Protein AF-A0A6G3U8G8-F1 (afdb_monomer_lite)

Sequence (56 aa):
MGATTGPVWGRREQQDFRSRVRGTLLGVALGDALGAPVAALTTDAIREAHGAAGVV

InterPro domains:
  IPR036705 ADP-ribosylation/Crystallin J1 superfamily [G3DSA:1.10.4080.10] (8-55)
  IPR036705 ADP-ribosylation/Crystallin J1 superfamily [SSF101478] (16-53)

Structure (mmCIF, N/CA/C/O backbone):
data_AF-A0A6G3U8G8-F1
#
_entry.id   AF-A0A6G3U8G8-F1
#
loop_
_atom_site.group_PDB
_atom_site.id
_atom_site.type_symbol
_atom_site.label_atom_id
_atom_site.label_alt_id
_atom_site.label_comp_id
_atom_site.label_asym_id
_atom_site.label_entity_id
_atom_site.label_seq_id
_atom_site.pdbx_PDB_ins_code
_atom_site.Cartn_x
_atom_site.Cartn_y
_atom_site.Cartn_z
_atom_site.occupancy
_atom_site.B_iso_or_equiv
_atom_site.auth_seq_id
_atom_site.auth_comp_id
_atom_site.auth_asym_id
_atom_site.auth_atom_id
_atom_site.pdbx_PDB_model_num
ATOM 1 N N . MET A 1 1 ? 8.082 -16.876 -41.015 1.00 44.44 1 MET A N 1
ATOM 2 C CA . MET A 1 1 ? 8.949 -16.570 -39.858 1.00 44.44 1 MET A CA 1
ATOM 3 C C . MET A 1 1 ? 9.112 -15.053 -39.808 1.00 44.44 1 MET A C 1
ATOM 5 O O . MET A 1 1 ? 9.988 -14.516 -40.467 1.00 44.44 1 MET A O 1
ATOM 9 N N . GLY A 1 2 ? 8.159 -14.350 -39.186 1.00 51.56 2 GLY A N 1
ATOM 10 C CA . GLY A 1 2 ? 8.146 -12.886 -39.162 1.00 51.56 2 GLY A CA 1
ATOM 11 C C . GLY A 1 2 ? 9.083 -12.382 -38.076 1.00 51.56 2 GLY A C 1
ATOM 12 O O . GLY A 1 2 ? 8.852 -12.661 -36.903 1.00 51.56 2 GLY A O 1
ATOM 13 N N . ALA A 1 3 ? 10.150 -11.687 -38.465 1.00 58.19 3 ALA A N 1
ATOM 14 C CA . ALA A 1 3 ? 10.968 -10.945 -37.521 1.00 58.19 3 ALA A CA 1
ATOM 15 C C . ALA A 1 3 ? 10.062 -9.939 -36.801 1.00 58.19 3 ALA A C 1
ATOM 17 O O . ALA A 1 3 ? 9.355 -9.167 -37.447 1.00 58.19 3 ALA A O 1
ATOM 18 N N . THR A 1 4 ? 10.046 -9.972 -35.472 1.00 57.28 4 THR A N 1
ATOM 19 C CA . THR A 1 4 ? 9.384 -8.960 -34.650 1.00 57.28 4 THR A CA 1
ATOM 20 C C . THR A 1 4 ? 10.016 -7.604 -34.948 1.00 57.28 4 THR A C 1
ATOM 22 O O . THR A 1 4 ? 11.042 -7.257 -34.366 1.00 57.28 4 THR A O 1
ATOM 25 N N . THR A 1 5 ? 9.412 -6.827 -35.847 1.00 59.84 5 THR A N 1
ATOM 26 C CA . THR A 1 5 ? 9.719 -5.408 -36.078 1.00 59.84 5 THR A CA 1
ATOM 27 C C . THR A 1 5 ? 9.139 -4.572 -34.935 1.00 59.84 5 THR A C 1
ATOM 29 O O . THR A 1 5 ? 8.299 -3.700 -35.140 1.00 59.84 5 THR A O 1
ATOM 32 N N . GLY A 1 6 ? 9.523 -4.904 -33.702 1.00 63.31 6 GLY A N 1
ATOM 33 C CA . GLY A 1 6 ? 9.307 -4.041 -32.548 1.00 63.31 6 GLY A CA 1
ATOM 34 C C . GLY A 1 6 ? 10.354 -2.924 -32.539 1.00 63.31 6 GLY A C 1
ATOM 35 O O . GLY A 1 6 ? 11.419 -3.092 -33.142 1.00 63.31 6 GLY A O 1
ATOM 36 N N . PRO A 1 7 ? 10.083 -1.786 -31.878 1.00 61.69 7 PRO A N 1
ATOM 37 C CA . PRO A 1 7 ? 11.084 -0.741 -31.705 1.00 61.69 7 PRO A CA 1
ATOM 38 C C . PRO A 1 7 ? 12.375 -1.347 -31.139 1.00 61.69 7 PRO A C 1
ATOM 40 O O . PRO A 1 7 ? 12.343 -2.100 -30.164 1.00 61.69 7 PRO A O 1
ATOM 43 N N . VAL A 1 8 ? 13.513 -1.050 -31.776 1.00 67.69 8 VAL A N 1
ATOM 44 C CA . VAL A 1 8 ? 14.834 -1.480 -31.302 1.00 67.69 8 VAL A CA 1
ATOM 45 C C . VAL A 1 8 ? 15.165 -0.652 -30.068 1.00 67.69 8 VAL A C 1
ATOM 47 O O . VAL A 1 8 ? 15.792 0.400 -30.153 1.00 67.69 8 VAL A O 1
ATOM 50 N N . TRP A 1 9 ? 14.681 -1.105 -28.915 1.00 75.81 9 TRP A N 1
ATOM 51 C CA . TRP A 1 9 ? 14.962 -0.459 -27.644 1.00 75.81 9 TRP A CA 1
ATOM 52 C C . TRP A 1 9 ? 16.424 -0.647 -27.255 1.00 75.81 9 TRP A C 1
ATOM 54 O O . TRP A 1 9 ? 16.946 -1.772 -27.205 1.00 75.81 9 TRP A O 1
ATOM 64 N N . GLY A 1 10 ? 17.077 0.456 -26.898 1.00 86.06 10 GLY A N 1
ATOM 65 C CA . GLY A 1 10 ? 18.396 0.415 -26.282 1.00 86.06 10 GLY A CA 1
ATOM 66 C C . GLY A 1 10 ? 18.354 -0.393 -24.982 1.00 86.06 10 GLY A C 1
ATOM 67 O O . GLY A 1 10 ? 17.324 -0.475 -24.311 1.00 86.06 10 GLY A O 1
ATOM 68 N N . ARG A 1 11 ? 19.483 -0.990 -24.570 1.00 88.19 11 ARG A N 1
ATOM 69 C CA . ARG A 1 11 ? 19.532 -1.793 -23.327 1.00 88.19 11 ARG A CA 1
ATOM 70 C C . ARG A 1 11 ? 18.990 -1.034 -22.111 1.00 88.19 11 ARG A C 1
ATOM 72 O O . ARG A 1 11 ? 18.367 -1.647 -21.255 1.00 88.19 11 ARG A O 1
ATOM 79 N N . ARG A 1 12 ? 19.208 0.284 -22.048 1.00 91.31 12 ARG A N 1
ATOM 80 C CA . ARG A 1 12 ? 18.680 1.148 -20.985 1.00 91.31 12 ARG A CA 1
ATOM 81 C C . ARG A 1 12 ? 17.150 1.149 -20.958 1.00 91.31 12 ARG A C 1
ATOM 83 O O . ARG A 1 12 ? 16.575 0.853 -19.923 1.00 91.31 12 ARG A O 1
ATOM 90 N N . GLU A 1 13 ? 16.510 1.400 -22.094 1.00 91.50 13 GLU A N 1
ATOM 91 C CA . GLU A 1 13 ? 15.047 1.451 -22.217 1.00 91.50 13 GLU A CA 1
ATOM 92 C C . GLU A 1 13 ? 14.410 0.104 -21.862 1.00 91.50 13 GLU A C 1
ATOM 94 O O . GLU A 1 13 ? 13.410 0.051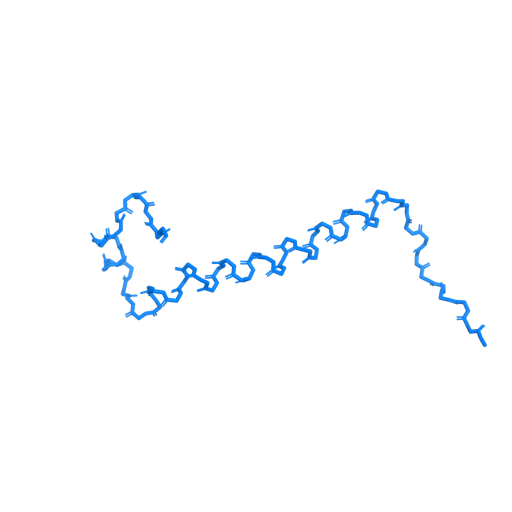 -21.147 1.00 91.50 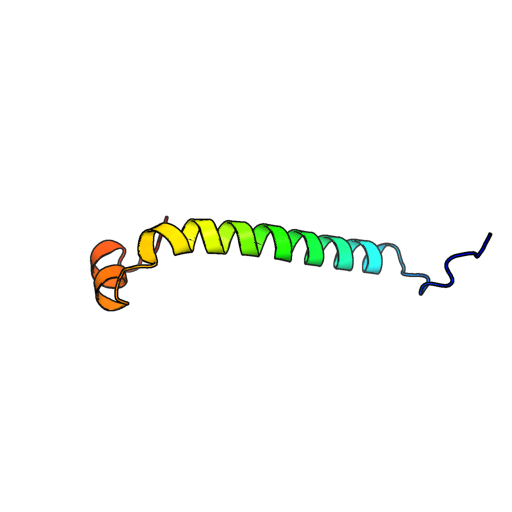13 GLU A O 1
ATOM 99 N N . GLN A 1 14 ? 15.039 -1.000 -22.281 1.00 91.19 14 GLN A N 1
ATOM 100 C CA . GLN A 1 14 ? 14.587 -2.343 -21.918 1.00 91.19 14 GLN A CA 1
ATOM 101 C C . GLN A 1 14 ? 14.672 -2.591 -20.407 1.00 91.19 14 GLN A C 1
ATOM 103 O O . GLN A 1 14 ? 13.771 -3.204 -19.831 1.00 91.19 14 GLN A O 1
ATOM 108 N N . GLN A 1 15 ? 15.736 -2.126 -19.746 1.00 92.38 15 GLN A N 1
ATOM 109 C CA . GLN A 1 15 ? 15.859 -2.265 -18.294 1.00 92.38 15 GLN A CA 1
ATOM 110 C C . GLN A 1 15 ? 14.889 -1.347 -17.551 1.00 92.38 15 GLN A C 1
ATOM 112 O O . GLN A 1 15 ? 14.261 -1.809 -16.602 1.00 92.38 15 GLN A O 1
ATOM 117 N N . ASP A 1 16 ? 14.693 -0.111 -18.011 1.00 95.25 16 ASP A N 1
ATOM 118 C CA . ASP A 1 16 ? 13.723 0.825 -17.434 1.00 95.25 16 ASP A CA 1
ATOM 119 C C . ASP A 1 16 ? 12.301 0.254 -17.521 1.00 95.25 16 ASP A C 1
ATOM 121 O O . ASP A 1 16 ? 11.568 0.248 -16.528 1.00 95.25 16 ASP A O 1
ATOM 125 N N . PHE A 1 17 ? 11.933 -0.317 -18.673 1.00 94.81 17 PHE A N 1
ATOM 126 C CA . PHE A 1 17 ? 10.654 -0.999 -18.853 1.00 94.81 17 PHE A CA 1
ATOM 127 C C . PHE A 1 17 ? 10.497 -2.178 -17.886 1.00 94.81 17 PHE A C 1
ATOM 129 O O . PHE A 1 17 ? 9.506 -2.258 -17.159 1.00 94.81 17 PHE A O 1
ATOM 136 N N . ARG A 1 18 ? 11.494 -3.069 -17.808 1.00 95.25 18 ARG A N 1
ATOM 137 C CA . ARG A 1 18 ? 11.459 -4.223 -16.891 1.00 95.25 18 ARG A CA 1
ATOM 138 C C . ARG A 1 18 ? 11.391 -3.795 -15.428 1.00 95.25 18 ARG A C 1
ATOM 140 O O . ARG A 1 18 ? 10.704 -4.451 -14.647 1.00 95.25 18 ARG A O 1
ATOM 147 N N . SER A 1 19 ? 12.084 -2.719 -15.061 1.00 97.50 19 SER A N 1
ATOM 148 C CA . SER A 1 19 ? 12.049 -2.164 -13.708 1.00 97.50 19 SER A CA 1
ATOM 149 C C . SER A 1 19 ? 10.653 -1.651 -13.365 1.00 97.50 19 SER A C 1
ATOM 151 O O . SER A 1 19 ? 10.128 -1.985 -12.307 1.00 97.50 19 SER A O 1
ATOM 153 N N . ARG A 1 20 ? 10.001 -0.933 -14.292 1.00 97.88 20 ARG A N 1
ATOM 154 C CA . ARG A 1 20 ? 8.617 -0.463 -14.118 1.00 97.88 20 ARG A CA 1
ATOM 155 C C . ARG A 1 20 ? 7.632 -1.618 -13.993 1.00 97.88 20 ARG A C 1
ATOM 157 O O . ARG A 1 20 ? 6.862 -1.630 -13.045 1.00 97.88 20 ARG A O 1
ATOM 164 N N . VAL A 1 21 ? 7.702 -2.613 -14.880 1.00 98.25 21 VAL A N 1
ATOM 165 C CA . VAL A 1 21 ? 6.814 -3.788 -14.823 1.00 98.25 21 VAL A CA 1
ATOM 166 C C . VAL A 1 21 ? 6.955 -4.517 -13.486 1.00 98.25 21 VAL A C 1
ATOM 168 O O . VAL A 1 21 ? 5.956 -4.804 -12.831 1.00 98.25 21 VAL A O 1
ATOM 171 N N . ARG A 1 22 ? 8.190 -4.777 -13.043 1.00 98.31 22 ARG A N 1
ATOM 172 C CA . ARG A 1 22 ? 8.439 -5.405 -11.736 1.00 98.31 22 ARG A CA 1
ATOM 173 C C . ARG A 1 22 ? 7.929 -4.542 -10.588 1.00 98.31 22 ARG A C 1
ATOM 175 O O . ARG A 1 22 ? 7.284 -5.070 -9.692 1.00 98.31 22 ARG A O 1
ATOM 182 N N . GLY A 1 23 ? 8.192 -3.238 -10.638 1.00 98.44 23 GLY A N 1
ATOM 183 C CA . GLY A 1 23 ? 7.711 -2.277 -9.651 1.00 98.44 23 GLY A CA 1
ATOM 184 C C . GLY A 1 23 ? 6.188 -2.260 -9.550 1.00 98.44 23 GLY A C 1
ATOM 185 O O . GLY A 1 23 ? 5.665 -2.258 -8.445 1.00 98.44 23 GLY A O 1
ATOM 186 N N . THR A 1 24 ? 5.471 -2.333 -10.673 1.00 98.56 24 THR A N 1
ATOM 187 C CA . THR A 1 24 ? 4.006 -2.430 -10.684 1.00 98.56 24 THR A CA 1
ATOM 188 C C . THR A 1 24 ? 3.524 -3.731 -10.052 1.00 98.56 24 THR A C 1
ATOM 190 O O . THR A 1 24 ? 2.667 -3.688 -9.178 1.00 98.56 24 THR A O 1
ATOM 193 N N . LEU A 1 25 ? 4.081 -4.880 -10.448 1.00 98.62 25 LEU A N 1
ATOM 194 C CA . LEU A 1 25 ? 3.661 -6.178 -9.906 1.00 98.62 25 LEU A CA 1
ATOM 195 C C . LEU A 1 25 ? 3.909 -6.271 -8.395 1.00 98.62 25 LEU A C 1
ATOM 197 O O . LEU A 1 25 ? 3.032 -6.699 -7.648 1.00 98.62 25 LEU A O 1
ATOM 201 N N . LEU A 1 26 ? 5.082 -5.824 -7.942 1.00 98.56 26 LEU A N 1
ATOM 202 C CA . LEU A 1 26 ? 5.413 -5.775 -6.519 1.00 98.56 26 LEU A CA 1
ATOM 203 C C . LEU A 1 26 ? 4.561 -4.746 -5.775 1.00 98.56 26 LEU A C 1
ATOM 205 O O . LEU A 1 26 ? 4.077 -5.039 -4.691 1.00 98.56 26 LEU A O 1
ATOM 209 N N . GLY A 1 27 ? 4.346 -3.567 -6.357 1.00 98.00 27 GLY A N 1
ATOM 210 C CA . GLY A 1 27 ? 3.530 -2.513 -5.761 1.00 98.00 27 GLY A CA 1
ATOM 211 C C . GLY A 1 27 ? 2.078 -2.939 -5.554 1.00 98.00 27 GLY A C 1
ATOM 212 O O . GLY A 1 27 ? 1.509 -2.634 -4.513 1.00 98.00 27 GLY A O 1
ATOM 213 N N . VAL A 1 28 ? 1.504 -3.699 -6.493 1.00 98.56 28 VAL A N 1
ATOM 214 C CA . VAL A 1 28 ? 0.167 -4.291 -6.332 1.00 98.56 28 VAL A CA 1
ATOM 215 C C . VAL A 1 28 ? 0.152 -5.289 -5.176 1.00 98.56 28 VAL A C 1
ATOM 217 O O . VAL A 1 28 ? -0.697 -5.173 -4.300 1.00 98.56 28 VAL A O 1
ATOM 220 N N . ALA A 1 29 ? 1.101 -6.229 -5.139 1.00 98.31 29 ALA A N 1
ATOM 221 C CA . ALA A 1 29 ? 1.163 -7.231 -4.073 1.00 98.31 29 ALA A CA 1
ATOM 222 C C . ALA A 1 29 ? 1.362 -6.597 -2.683 1.00 98.31 29 ALA A C 1
ATOM 224 O O . ALA A 1 29 ? 0.718 -6.998 -1.720 1.00 98.31 29 ALA A O 1
ATOM 225 N N . LEU A 1 30 ? 2.223 -5.579 -2.586 1.00 97.62 30 LEU A N 1
ATOM 226 C CA . LEU A 1 30 ? 2.439 -4.821 -1.352 1.00 97.62 30 LEU A CA 1
ATOM 227 C C . LEU A 1 30 ? 1.196 -4.025 -0.950 1.00 97.62 30 LEU A C 1
ATOM 229 O O . LEU A 1 30 ? 0.833 -4.016 0.221 1.00 97.62 30 LEU A O 1
ATOM 233 N N . GLY A 1 31 ? 0.540 -3.369 -1.908 1.00 96.38 31 GLY A N 1
ATOM 234 C CA . GLY A 1 31 ? -0.679 -2.606 -1.657 1.00 96.3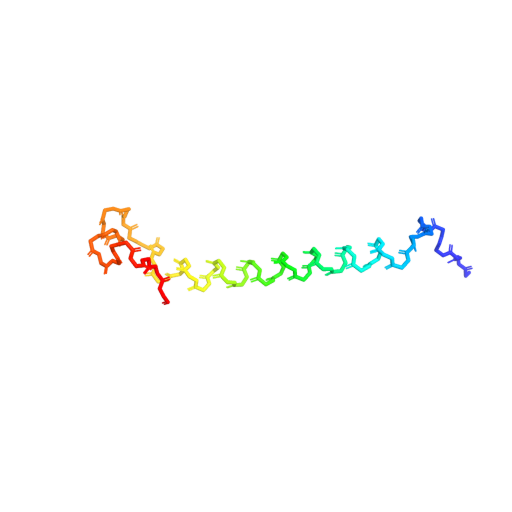8 31 GLY A CA 1
ATOM 235 C C . GLY A 1 31 ? -1.818 -3.482 -1.143 1.00 96.38 31 GLY A C 1
ATOM 236 O O . GLY A 1 31 ? -2.500 -3.089 -0.202 1.00 96.38 31 GLY A O 1
ATOM 237 N N . ASP A 1 32 ? -1.985 -4.677 -1.707 1.00 98.00 32 ASP A N 1
ATOM 238 C CA . ASP A 1 32 ? -2.969 -5.654 -1.236 1.00 98.00 32 ASP A CA 1
ATOM 239 C C . ASP A 1 32 ? -2.637 -6.149 0.179 1.00 98.00 32 ASP A C 1
ATOM 241 O O . ASP A 1 32 ? -3.481 -6.079 1.070 1.00 98.00 32 ASP A O 1
ATOM 245 N N . ALA A 1 33 ? -1.382 -6.538 0.428 1.00 97.12 33 ALA A N 1
ATOM 246 C CA . ALA A 1 33 ? -0.943 -7.010 1.741 1.00 97.12 33 ALA A CA 1
ATOM 247 C C . ALA A 1 33 ? -1.114 -5.953 2.848 1.00 97.12 33 ALA A C 1
ATOM 249 O O . ALA A 1 33 ? -1.549 -6.286 3.948 1.00 97.12 33 ALA A O 1
ATOM 250 N N . LEU A 1 34 ? -0.805 -4.685 2.559 1.00 95.69 34 LEU A N 1
ATOM 251 C CA . LEU A 1 34 ? -0.971 -3.578 3.508 1.00 95.69 34 LEU A CA 1
ATOM 252 C C . LEU A 1 34 ? -2.430 -3.111 3.620 1.00 95.69 34 LEU A C 1
ATOM 254 O O . LEU A 1 34 ? -2.847 -2.629 4.669 1.00 95.69 34 LEU A O 1
ATOM 258 N N . GLY A 1 35 ? -3.215 -3.230 2.549 1.00 96.00 35 GLY A N 1
ATOM 259 C CA . GLY A 1 35 ? -4.611 -2.798 2.517 1.00 96.00 35 GLY A CA 1
ATOM 260 C C . GLY A 1 35 ? -5.576 -3.799 3.154 1.00 96.00 35 GLY A C 1
ATOM 261 O O . GLY A 1 35 ? -6.542 -3.391 3.798 1.00 96.00 35 GLY A O 1
ATOM 262 N N . ALA A 1 36 ? -5.318 -5.101 3.016 1.00 97.19 36 ALA A N 1
ATOM 263 C CA . ALA A 1 36 ? -6.227 -6.155 3.463 1.00 97.19 36 ALA A CA 1
ATOM 264 C C . ALA A 1 36 ? -6.577 -6.096 4.967 1.00 97.19 36 ALA A C 1
ATOM 266 O O . ALA A 1 36 ? -7.765 -6.194 5.284 1.00 97.19 36 ALA A O 1
ATOM 267 N N . PRO A 1 37 ? -5.628 -5.869 5.902 1.00 95.44 37 PRO A N 1
ATOM 268 C CA . PRO A 1 37 ? -5.934 -5.796 7.334 1.00 95.44 37 PRO A CA 1
ATOM 269 C C . PRO A 1 37 ? -6.878 -4.649 7.712 1.00 95.44 37 PRO A C 1
ATOM 271 O O . PRO A 1 37 ? -7.566 -4.725 8.727 1.00 95.44 37 PRO A O 1
ATOM 274 N N . VAL A 1 38 ? -6.920 -3.591 6.898 1.00 96.69 38 VAL A N 1
ATOM 275 C CA . VAL A 1 38 ? -7.691 -2.371 7.171 1.00 96.69 38 VAL A CA 1
ATOM 276 C C . VAL A 1 38 ? -8.884 -2.182 6.231 1.00 96.69 38 VAL A C 1
ATOM 278 O O . VAL A 1 38 ? -9.596 -1.188 6.343 1.00 96.69 38 VAL A O 1
ATOM 281 N N . ALA A 1 39 ? -9.150 -3.136 5.334 1.00 97.38 39 ALA A N 1
ATOM 282 C CA . ALA A 1 39 ? -10.147 -3.005 4.268 1.00 97.38 39 ALA A CA 1
ATOM 283 C C . ALA A 1 39 ? -11.586 -2.763 4.766 1.00 97.38 39 ALA A C 1
ATOM 285 O O . ALA A 1 39 ? -12.399 -2.189 4.046 1.00 97.38 39 ALA A O 1
ATOM 286 N N . ALA A 1 40 ? -11.902 -3.192 5.991 1.00 97.50 40 ALA A N 1
ATOM 287 C CA . ALA A 1 40 ? -13.215 -3.009 6.611 1.00 97.50 40 ALA A CA 1
ATOM 288 C C . ALA A 1 40 ? -13.272 -1.841 7.615 1.00 97.50 40 ALA A C 1
ATOM 290 O O . ALA A 1 40 ? -14.322 -1.599 8.212 1.00 97.50 40 ALA A O 1
ATOM 291 N N . LEU A 1 41 ? -12.158 -1.140 7.840 1.00 97.56 41 LEU A N 1
ATOM 292 C CA . LEU A 1 41 ? -12.068 -0.064 8.823 1.00 97.56 41 LEU A CA 1
ATOM 293 C C . LEU A 1 41 ? -12.419 1.290 8.204 1.00 97.56 41 LEU A C 1
ATOM 295 O O . LEU A 1 41 ? -12.146 1.568 7.037 1.00 97.56 41 LEU A O 1
ATOM 299 N N . THR A 1 42 ? -12.987 2.174 9.023 1.00 97.81 42 THR A N 1
ATOM 300 C CA . THR A 1 42 ? -13.094 3.592 8.672 1.00 97.81 42 THR A CA 1
ATOM 301 C C . THR A 1 42 ? -11.732 4.267 8.810 1.00 97.81 42 THR A C 1
ATOM 303 O O . THR A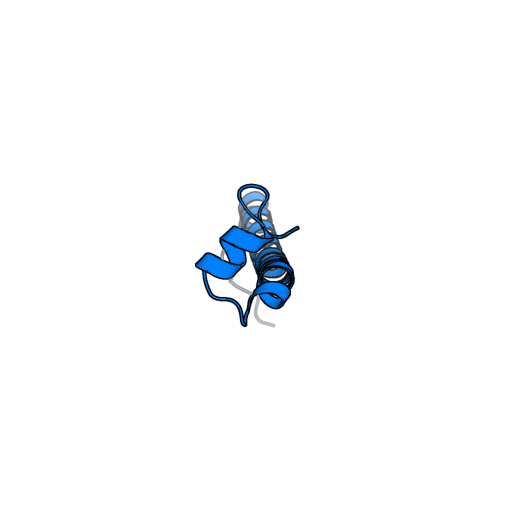 1 42 ? -10.871 3.823 9.569 1.00 97.81 42 THR A O 1
ATOM 306 N N . THR A 1 43 ? -11.540 5.397 8.133 1.00 95.38 43 THR A N 1
ATOM 307 C CA . THR A 1 43 ? -10.289 6.166 8.219 1.00 95.38 43 THR A CA 1
ATOM 308 C C . THR A 1 43 ? -9.938 6.578 9.652 1.00 95.38 43 THR A C 1
ATOM 310 O O . THR A 1 43 ? -8.760 6.653 10.001 1.00 95.38 43 THR A O 1
ATOM 313 N N . ASP A 1 44 ? -10.940 6.838 10.493 1.00 97.50 44 ASP A N 1
ATOM 314 C CA . ASP A 1 44 ? -10.717 7.216 11.889 1.00 97.50 44 ASP A CA 1
ATOM 315 C C . ASP A 1 44 ? -10.292 6.013 12.734 1.00 97.50 44 ASP A C 1
ATOM 317 O O . ASP A 1 44 ? -9.330 6.131 13.487 1.00 97.50 44 ASP A O 1
ATOM 321 N N . ALA A 1 45 ? -10.891 4.837 12.518 1.00 97.56 45 ALA A N 1
ATOM 322 C CA . ALA A 1 45 ? -10.467 3.596 13.169 1.00 97.56 45 ALA A CA 1
ATOM 323 C C . ALA A 1 45 ? -9.036 3.189 12.768 1.00 97.56 45 ALA A C 1
ATOM 325 O O . ALA A 1 45 ? -8.255 2.755 13.612 1.00 97.56 45 ALA A O 1
ATOM 326 N N . ILE A 1 46 ? -8.655 3.387 11.498 1.00 96.44 46 ILE A N 1
ATOM 327 C CA . ILE A 1 46 ? -7.272 3.167 11.038 1.00 96.44 46 I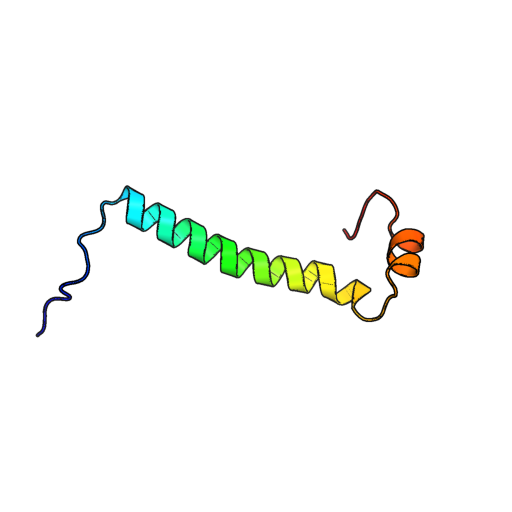LE A CA 1
ATOM 328 C C . ILE A 1 46 ? -6.314 4.111 11.773 1.00 96.44 46 ILE A C 1
ATOM 330 O O . ILE A 1 46 ? -5.257 3.686 12.238 1.00 96.44 46 ILE A O 1
ATOM 334 N N . ARG A 1 47 ? -6.676 5.394 11.902 1.00 95.88 47 ARG A N 1
ATOM 335 C CA . ARG A 1 47 ? -5.849 6.383 12.608 1.00 95.88 47 ARG A CA 1
ATOM 336 C C . ARG A 1 47 ? -5.750 6.117 14.104 1.00 95.88 47 ARG A C 1
ATOM 338 O O . ARG A 1 47 ? -4.677 6.320 14.658 1.00 95.88 47 ARG A O 1
ATOM 345 N N . GLU A 1 48 ? -6.818 5.657 14.740 1.00 97.06 48 GLU A N 1
ATOM 346 C CA . GLU A 1 48 ? -6.807 5.275 16.153 1.00 97.06 48 GLU A CA 1
ATOM 347 C C . GLU A 1 48 ? -5.907 4.054 16.399 1.00 97.06 48 GLU A C 1
ATOM 349 O O . GLU A 1 48 ? -5.087 4.073 17.314 1.00 97.06 48 GLU A O 1
ATOM 354 N N . ALA A 1 49 ? -6.004 3.026 15.550 1.00 95.62 49 ALA A N 1
ATOM 355 C CA . ALA A 1 49 ? -5.256 1.780 15.715 1.00 95.62 49 ALA A CA 1
ATOM 356 C C . ALA A 1 49 ? -3.768 1.888 15.329 1.00 95.62 49 ALA A C 1
ATOM 358 O O . ALA A 1 49 ? -2.921 1.274 15.976 1.00 95.62 49 ALA A O 1
ATOM 359 N N . HIS A 1 50 ? -3.440 2.651 14.280 1.00 95.19 50 HIS A N 1
ATOM 360 C CA . HIS A 1 50 ? -2.092 2.684 13.693 1.00 95.19 50 HIS A CA 1
ATOM 361 C C . HIS A 1 50 ? -1.367 4.029 13.857 1.00 95.19 50 HIS A C 1
ATOM 363 O O . HIS A 1 50 ? -0.137 4.096 13.759 1.00 95.19 50 HIS A O 1
ATOM 369 N N . GLY A 1 51 ? -2.102 5.113 14.118 1.00 92.81 51 GLY A N 1
ATOM 370 C CA . GLY A 1 51 ? -1.539 6.444 14.335 1.00 92.81 51 GLY A CA 1
ATOM 371 C C . GLY A 1 51 ? -0.583 6.893 13.226 1.00 92.81 51 GLY A C 1
ATOM 372 O O . GLY A 1 51 ? -0.778 6.616 12.044 1.00 92.81 51 GLY A O 1
ATOM 373 N N . ALA A 1 52 ? 0.479 7.599 13.619 1.00 93.56 52 ALA A N 1
ATOM 374 C CA . ALA A 1 52 ? 1.508 8.081 12.696 1.00 93.56 52 ALA A CA 1
ATOM 375 C C . ALA A 1 52 ? 2.467 6.980 12.204 1.00 93.56 52 ALA A C 1
ATOM 377 O O . ALA A 1 52 ? 3.199 7.207 11.244 1.00 93.56 52 ALA A O 1
ATOM 378 N N . ALA A 1 53 ? 2.483 5.812 12.855 1.00 93.06 53 ALA A N 1
ATOM 379 C CA . ALA A 1 53 ? 3.339 4.696 12.458 1.00 93.06 53 ALA A CA 1
ATOM 380 C C . ALA A 1 53 ? 2.827 4.000 11.186 1.00 93.06 53 ALA A C 1
ATOM 382 O O . ALA A 1 53 ? 3.624 3.445 10.434 1.00 93.06 53 ALA A O 1
ATOM 383 N N . GLY A 1 54 ? 1.519 4.086 10.916 1.00 90.50 54 GLY A N 1
ATOM 384 C CA . GLY A 1 54 ? 0.898 3.468 9.748 1.00 90.50 54 GLY A CA 1
ATOM 385 C C . GLY A 1 54 ? 0.735 1.951 9.880 1.00 90.50 54 GLY A C 1
ATOM 386 O O . GLY A 1 54 ? 0.984 1.363 10.933 1.00 90.50 54 GLY A O 1
ATOM 387 N N . VAL A 1 55 ? 0.255 1.325 8.805 1.00 89.50 55 VAL A N 1
ATOM 388 C CA . VAL A 1 55 ? 0.098 -0.134 8.730 1.00 89.50 55 VAL A CA 1
ATOM 389 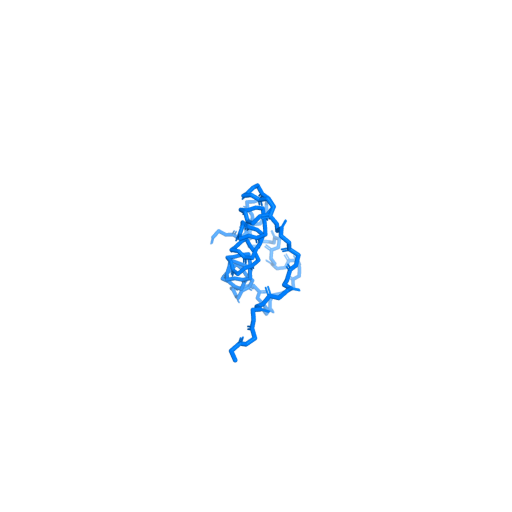C C . VAL A 1 55 ? 1.478 -0.760 8.507 1.00 89.50 55 VAL A C 1
ATOM 391 O O . VAL A 1 55 ? 2.192 -0.336 7.597 1.00 89.50 55 VAL A O 1
ATOM 394 N N . VAL A 1 56 ? 1.845 -1.728 9.354 1.00 82.38 56 VAL A N 1
ATOM 395 C CA . VAL A 1 56 ? 3.140 -2.435 9.346 1.00 82.38 56 VAL A CA 1
ATOM 396 C C . VAL A 1 56 ? 2.956 -3.862 8.860 1.00 82.38 56 VAL A C 1
ATOM 398 O O . VAL A 1 56 ? 1.991 -4.505 9.330 1.00 82.38 56 VAL A O 1
#

pLDDT: mean 89.63, std 13.8, range [44.44, 98.62]

Organism: NCBI:txid2706093

Radius of gyration: 19.68 Å; chains: 1; bounding box: 33×25×56 Å

Secondary structure (DSSP, 8-state):
----------HHHHHHHHHHHHHHHHHHHHHHHHHGGGTTS-HHHHHHHHGGG---

Foldseek 3Di:
DDDPPDPPDDPVRVVVVVVVVVCVVVVVVVCCVQCVVCVPPDPVRQCVVQNPVHRD